Protein AF-H0GQP6-F1 (afdb_monomer)

Radius of gyration: 24.44 Å; Cα contacts (8 Å, |Δi|>4): 85; chains: 1; bounding box: 49×86×44 Å

Solvent-accessible surface area (backbone atoms only — not comparable to full-atom values): 9363 Å² total; per-residue (Å²): 140,81,86,85,89,84,91,88,88,83,76,84,79,81,71,60,91,71,52,61,64,55,60,53,61,78,75,50,54,73,67,52,56,50,51,53,50,54,50,52,52,53,53,50,53,51,51,51,50,65,62,46,56,73,69,57,53,50,72,71,56,50,46,50,52,31,48,47,52,48,67,58,85,64,84,70,63,68,47,27,37,51,48,23,52,57,47,14,54,51,34,32,76,68,60,62,36,96,48,71,63,79,40,90,41,20,68,52,35,48,53,49,46,43,68,76,56,49,52,77,74,75,46,94,71,82,73,71,80,84,75,72,54,75,80,49,50,60,43,47,54,49,27,38,53,63,68,69,50,77,78,80,132

InterPro domains:
  IPR001142 Yeast memb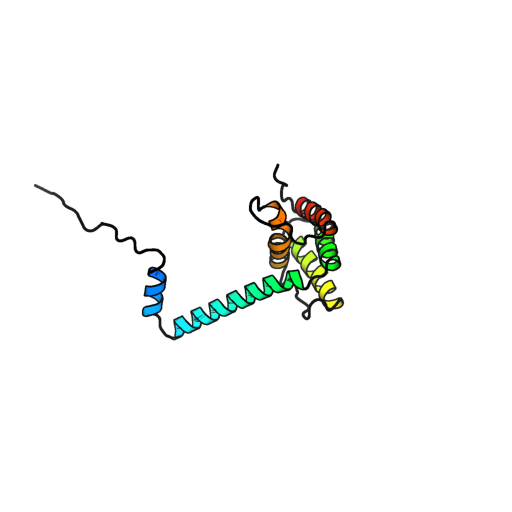rane protein DUP/COS [PF00674] (39-125)

pLDDT: mean 73.28, std 19.45, range [33.22, 94.88]

Structure (mmCIF, N/CA/C/O backbone):
data_AF-H0GQP6-F1
#
_entry.id   AF-H0GQP6-F1
#
loop_
_atom_site.group_PDB
_atom_site.id
_atom_site.type_symbol
_atom_site.label_atom_id
_atom_site.label_alt_id
_atom_site.label_comp_id
_atom_site.label_asym_id
_atom_site.label_entity_id
_atom_site.label_seq_id
_atom_site.pdbx_PDB_ins_code
_atom_site.Cartn_x
_atom_site.Cartn_y
_atom_site.Cartn_z
_atom_site.occupancy
_atom_site.B_iso_or_equiv
_atom_site.auth_seq_id
_atom_site.auth_comp_id
_atom_site.auth_asym_id
_atom_site.auth_atom_id
_atom_site.pdbx_PDB_model_num
ATOM 1 N N . MET A 1 1 ? 28.595 69.495 -4.699 1.00 33.22 1 MET A N 1
ATOM 2 C CA . MET A 1 1 ? 28.153 69.871 -6.053 1.00 33.22 1 MET A CA 1
ATOM 3 C C . MET A 1 1 ? 28.457 68.686 -6.947 1.00 33.22 1 MET A C 1
ATOM 5 O O . MET A 1 1 ? 29.620 68.330 -7.019 1.00 33.22 1 MET A O 1
ATOM 9 N N . GLU A 1 2 ? 27.546 67.954 -7.563 1.00 35.19 2 GLU A N 1
ATOM 10 C CA . GLU A 1 2 ? 26.084 67.824 -7.562 1.00 35.19 2 GLU A CA 1
ATOM 11 C C . GLU A 1 2 ? 25.842 66.489 -8.307 1.00 35.19 2 GLU A C 1
ATOM 13 O O . GLU A 1 2 ? 26.560 66.181 -9.256 1.00 35.19 2 GLU A O 1
ATOM 18 N N . LEU A 1 3 ? 24.894 65.680 -7.838 1.00 39.78 3 LEU A N 1
ATOM 19 C CA . LEU A 1 3 ? 24.232 64.601 -8.598 1.00 39.78 3 LEU A CA 1
ATOM 20 C C . LEU A 1 3 ? 23.060 65.256 -9.376 1.00 39.78 3 LEU A C 1
ATOM 22 O O . LEU A 1 3 ? 22.613 66.300 -8.889 1.00 39.78 3 LEU A O 1
ATOM 26 N N . PRO A 1 4 ? 22.516 64.713 -10.503 1.00 48.31 4 PRO A N 1
ATOM 27 C CA . PRO A 1 4 ? 21.737 63.460 -10.434 1.00 48.31 4 PRO A CA 1
ATOM 28 C C . PRO A 1 4 ? 21.578 62.579 -11.711 1.00 48.31 4 PRO A C 1
ATOM 30 O O . PRO A 1 4 ? 21.866 62.976 -12.834 1.00 48.31 4 PRO A O 1
ATOM 33 N N . GLU A 1 5 ? 21.122 61.345 -11.445 1.00 40.50 5 GLU A N 1
ATOM 34 C CA . GLU A 1 5 ? 20.050 60.538 -12.084 1.00 40.50 5 GLU A CA 1
ATOM 35 C C . GLU A 1 5 ? 19.789 60.549 -13.608 1.00 40.50 5 GLU A C 1
ATOM 37 O O . GLU A 1 5 ? 19.411 61.563 -14.185 1.00 40.50 5 GLU A O 1
ATOM 42 N N . ASN A 1 6 ? 19.791 59.358 -14.233 1.00 37.88 6 ASN A N 1
ATOM 43 C CA . ASN A 1 6 ? 18.587 58.545 -14.548 1.00 37.88 6 ASN A CA 1
ATOM 44 C C . ASN A 1 6 ? 18.966 57.407 -15.528 1.00 37.88 6 ASN A C 1
ATOM 46 O O . ASN A 1 6 ? 19.660 57.643 -16.509 1.00 37.88 6 ASN A O 1
ATOM 50 N N . GLN A 1 7 ? 18.767 56.123 -15.201 1.00 40.09 7 GLN A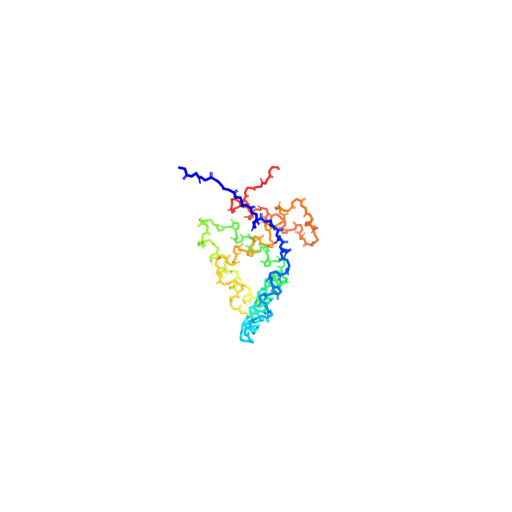 N 1
ATOM 51 C CA . GLN A 1 7 ? 17.491 55.386 -15.133 1.00 40.09 7 GLN A CA 1
ATOM 52 C C . GLN A 1 7 ? 17.004 55.018 -16.543 1.00 40.09 7 GLN A C 1
ATOM 54 O O . GLN A 1 7 ? 16.606 55.891 -17.299 1.00 40.09 7 GLN A O 1
ATOM 59 N N . ASP A 1 8 ? 17.160 53.730 -16.892 1.00 39.59 8 ASP A N 1
ATOM 60 C CA . ASP A 1 8 ? 16.227 52.905 -17.687 1.00 39.59 8 ASP A CA 1
ATOM 61 C C . ASP A 1 8 ? 16.948 51.748 -18.395 1.00 39.59 8 ASP A C 1
ATOM 63 O O . ASP A 1 8 ? 17.267 51.799 -19.579 1.00 39.59 8 ASP A O 1
ATOM 67 N N . PHE A 1 9 ? 17.164 50.644 -17.675 1.00 34.28 9 PHE A N 1
ATOM 68 C CA . PHE A 1 9 ? 17.191 49.325 -18.323 1.00 34.28 9 PHE A CA 1
ATOM 69 C C . PHE A 1 9 ? 16.667 48.224 -17.392 1.00 34.28 9 PHE A C 1
ATOM 71 O O . PHE A 1 9 ? 17.220 47.137 -17.283 1.00 34.28 9 PHE A O 1
ATOM 78 N N . PHE A 1 10 ? 15.569 48.518 -16.695 1.00 37.16 10 PHE A N 1
ATOM 79 C CA . PHE A 1 10 ? 14.736 47.502 -16.056 1.00 37.16 10 PHE A CA 1
ATOM 80 C C . PHE A 1 10 ? 13.300 47.654 -16.554 1.00 37.16 10 PHE A C 1
ATOM 82 O O . PHE A 1 10 ? 12.395 48.028 -15.819 1.00 37.16 10 PHE A O 1
ATOM 89 N N . LEU A 1 11 ? 13.087 47.330 -17.829 1.00 34.38 11 LEU A N 1
ATOM 90 C CA . LEU A 1 11 ? 11.764 46.993 -18.343 1.00 34.38 11 LEU A CA 1
ATOM 91 C C . LEU A 1 11 ? 11.799 45.574 -18.908 1.00 34.38 11 LEU A C 1
ATOM 93 O O . LEU A 1 11 ? 12.155 45.325 -20.053 1.00 34.38 11 LEU A O 1
ATOM 97 N N . SER A 1 12 ? 11.438 44.643 -18.024 1.00 46.66 12 SER A N 1
ATOM 98 C CA . SER A 1 12 ? 10.459 43.587 -18.279 1.00 46.66 12 SER A CA 1
ATOM 99 C C . SER A 1 12 ? 10.381 43.080 -19.724 1.00 46.66 12 SER A C 1
ATOM 101 O O . SER A 1 12 ? 9.493 43.469 -20.479 1.00 46.66 12 SER A O 1
ATOM 103 N N . THR A 1 13 ? 11.175 42.064 -20.044 1.00 39.03 13 THR A N 1
ATOM 104 C CA . THR A 1 13 ? 10.685 40.984 -20.905 1.00 39.03 13 THR A CA 1
ATOM 105 C C . THR A 1 13 ? 10.526 39.744 -20.041 1.00 39.03 13 THR A C 1
ATOM 107 O O . THR A 1 13 ? 11.445 38.963 -19.821 1.00 39.03 13 THR A O 1
ATOM 110 N N . ARG A 1 14 ? 9.319 39.601 -19.479 1.00 43.03 14 ARG A N 1
ATOM 111 C CA . ARG A 1 14 ? 8.828 38.313 -18.994 1.00 43.03 14 ARG A CA 1
ATOM 112 C C . ARG A 1 14 ? 8.820 37.372 -20.193 1.00 43.03 14 ARG A C 1
ATOM 114 O O . ARG A 1 14 ? 7.909 37.437 -21.014 1.00 43.03 14 ARG A O 1
ATOM 121 N N . LEU A 1 15 ? 9.851 36.543 -20.308 1.00 44.81 15 LEU A N 1
ATOM 122 C CA . LEU A 1 15 ? 9.774 35.351 -21.137 1.00 44.81 15 LEU A CA 1
ATOM 123 C C . LEU A 1 15 ? 8.638 34.477 -20.578 1.00 44.81 15 LEU A C 1
ATOM 125 O O . LEU A 1 15 ? 8.537 34.335 -19.354 1.00 44.81 15 LEU A O 1
ATOM 129 N N . PRO A 1 16 ? 7.743 33.952 -21.431 1.00 42.25 16 PRO A N 1
ATOM 130 C CA . PRO A 1 16 ? 6.719 33.022 -20.986 1.00 42.25 16 PRO A CA 1
ATOM 131 C C . PRO A 1 16 ? 7.389 31.792 -20.353 1.00 42.25 16 PRO A C 1
ATOM 133 O O . PRO A 1 16 ? 8.468 31.390 -20.798 1.00 42.25 16 PRO A O 1
ATOM 136 N N . PRO A 1 17 ? 6.771 31.179 -19.327 1.00 49.12 17 PRO A N 1
ATOM 137 C CA . PRO A 1 17 ? 7.345 30.039 -18.611 1.00 49.12 17 PRO A CA 1
ATOM 138 C C . PRO A 1 17 ? 7.524 28.771 -19.472 1.00 49.12 17 PRO A C 1
ATOM 140 O O . PRO A 1 17 ? 7.976 27.766 -18.945 1.00 49.12 17 PRO A O 1
ATOM 143 N N . ASP A 1 18 ? 7.198 28.800 -20.772 1.00 55.50 18 ASP A N 1
ATOM 144 C CA . ASP A 1 18 ? 7.416 27.688 -21.709 1.00 55.50 18 ASP A CA 1
ATOM 145 C C . ASP A 1 18 ? 8.737 27.779 -22.503 1.00 55.50 18 ASP A C 1
ATOM 147 O O . ASP A 1 18 ? 9.205 26.773 -23.034 1.00 55.50 18 ASP A O 1
ATOM 151 N N . MET A 1 19 ? 9.369 28.958 -22.574 1.00 44.78 19 MET A N 1
ATOM 152 C CA . MET A 1 19 ? 10.559 29.161 -23.408 1.00 44.78 19 MET A CA 1
ATOM 153 C C . MET A 1 19 ? 11.863 28.932 -22.646 1.00 44.78 19 MET A C 1
ATOM 155 O O . MET A 1 19 ? 12.868 28.586 -23.265 1.00 44.78 19 MET A O 1
ATOM 159 N N . SER A 1 20 ? 11.876 29.081 -21.318 1.00 52.16 20 SER A N 1
ATOM 160 C CA . SER A 1 20 ? 13.077 28.815 -20.513 1.00 52.16 20 SER A CA 1
ATOM 161 C C . SER A 1 20 ? 13.520 27.357 -20.610 1.00 52.16 20 SER A C 1
ATOM 163 O O . SER A 1 20 ? 14.713 27.094 -20.744 1.00 52.16 20 SER A O 1
ATOM 165 N N . ASP A 1 21 ? 12.570 26.423 -20.641 1.00 52.31 21 ASP A N 1
ATOM 166 C CA . ASP A 1 21 ? 12.852 24.990 -20.766 1.00 52.31 21 ASP A CA 1
ATOM 167 C C . ASP A 1 21 ? 13.386 24.651 -22.167 1.00 52.31 21 ASP A C 1
ATOM 169 O O . ASP A 1 21 ? 14.305 23.844 -22.319 1.00 52.31 21 ASP A O 1
ATOM 173 N N . PHE A 1 22 ? 12.894 25.351 -23.195 1.00 51.50 22 PHE A N 1
ATOM 174 C CA . PHE A 1 22 ? 13.337 25.184 -24.580 1.00 51.50 22 PHE A CA 1
ATOM 175 C C . PHE A 1 22 ? 14.778 25.683 -24.807 1.00 51.50 22 PHE A C 1
ATOM 177 O O . PHE A 1 22 ? 15.558 25.041 -25.516 1.00 51.50 22 PHE A O 1
ATOM 184 N N . PHE A 1 23 ? 15.170 26.797 -24.175 1.00 49.19 23 PHE A N 1
ATOM 185 C CA . PHE A 1 23 ? 16.531 27.346 -24.281 1.00 49.19 23 PHE A CA 1
ATOM 186 C C . PHE A 1 23 ? 17.581 26.555 -23.490 1.00 49.19 23 PHE A C 1
ATOM 188 O O . PHE A 1 23 ? 18.746 26.520 -23.898 1.00 49.19 23 PHE A O 1
ATOM 195 N N . ILE A 1 24 ? 17.184 25.885 -22.403 1.00 54.28 24 ILE A N 1
ATOM 196 C CA . ILE A 1 24 ? 18.061 24.969 -21.664 1.00 54.28 24 ILE A CA 1
ATOM 197 C C . ILE A 1 24 ? 18.414 23.772 -22.566 1.00 54.28 24 ILE A C 1
ATOM 199 O O . ILE A 1 24 ? 19.591 23.476 -22.766 1.00 54.28 24 ILE A O 1
ATOM 203 N N . CYS A 1 25 ? 17.437 23.145 -23.227 1.00 53.97 25 CYS A N 1
ATOM 204 C CA . CYS A 1 25 ? 17.678 21.970 -24.074 1.00 53.97 25 CYS A CA 1
ATOM 205 C C . CYS A 1 25 ? 18.557 22.229 -25.314 1.00 53.97 25 CYS A C 1
ATOM 207 O O . CYS A 1 25 ? 19.282 21.328 -25.731 1.00 53.97 25 CYS A O 1
ATOM 209 N N . ALA A 1 26 ? 18.541 23.437 -25.887 1.00 57.16 26 ALA A N 1
ATOM 210 C CA . ALA A 1 26 ? 19.294 23.757 -27.107 1.00 57.16 26 ALA A CA 1
ATOM 211 C C . ALA A 1 26 ? 20.826 23.841 -26.916 1.00 57.16 26 ALA A C 1
ATOM 213 O O . ALA A 1 26 ? 21.560 23.796 -27.901 1.00 57.16 26 ALA A O 1
ATOM 214 N N . ASN A 1 27 ? 21.312 23.940 -25.671 1.00 58.84 27 ASN A N 1
ATOM 215 C CA . ASN A 1 27 ? 22.743 24.055 -25.339 1.00 58.84 27 ASN A CA 1
ATOM 216 C C . ASN A 1 27 ? 23.256 22.929 -24.422 1.00 58.84 27 ASN A C 1
ATOM 218 O O . ASN A 1 27 ? 24.391 22.975 -23.944 1.00 58.84 27 ASN A O 1
ATOM 222 N N . LEU A 1 28 ? 22.425 21.922 -24.148 1.00 62.91 28 LEU A N 1
ATOM 223 C CA . LEU A 1 28 ? 22.775 20.812 -23.270 1.00 62.91 28 LEU A CA 1
ATOM 224 C C . LEU A 1 28 ? 23.588 19.751 -24.021 1.00 62.91 28 LEU A C 1
ATOM 226 O O . LEU A 1 28 ? 23.255 19.359 -25.137 1.00 62.91 28 LEU A O 1
ATOM 230 N N . SER A 1 29 ? 24.656 19.259 -23.386 1.00 79.94 29 SER A N 1
ATOM 231 C CA . SER A 1 29 ? 25.451 18.144 -23.915 1.00 79.94 29 SER A CA 1
ATOM 232 C C . SER A 1 29 ? 24.549 16.940 -24.235 1.00 79.94 29 SER A C 1
ATOM 234 O O . SER A 1 29 ? 23.598 16.690 -23.486 1.00 79.94 29 SER A O 1
ATOM 236 N N . PRO A 1 30 ? 24.853 16.132 -25.270 1.00 79.44 30 PRO A N 1
ATOM 237 C CA . PRO A 1 30 ? 24.142 14.880 -25.538 1.00 79.44 30 PRO A CA 1
ATOM 238 C C . PRO A 1 30 ? 23.996 13.981 -24.299 1.00 79.44 30 PRO A C 1
ATOM 240 O O . PRO A 1 30 ? 22.976 13.319 -24.134 1.00 79.44 30 PRO A O 1
ATOM 243 N N . ALA A 1 31 ? 24.972 14.012 -23.383 1.00 78.06 31 ALA A N 1
ATOM 244 C CA . ALA A 1 31 ? 24.903 13.295 -22.110 1.00 78.06 31 ALA A CA 1
ATOM 245 C C . ALA A 1 31 ? 23.761 13.788 -21.200 1.00 78.06 31 ALA A C 1
ATOM 247 O O . ALA A 1 31 ? 23.104 12.980 -20.547 1.00 78.06 31 ALA A O 1
ATOM 248 N N . CYS A 1 32 ? 23.487 15.094 -21.188 1.00 80.94 32 CYS A N 1
ATOM 249 C CA . CYS A 1 32 ? 22.387 15.669 -20.421 1.00 80.94 32 CYS A CA 1
ATOM 250 C C . CYS A 1 32 ? 21.031 15.272 -21.020 1.00 80.94 32 CYS A C 1
ATOM 252 O O . CYS A 1 32 ? 20.123 14.902 -20.283 1.00 80.94 32 CYS A O 1
ATOM 254 N N . LEU A 1 33 ? 20.890 15.271 -22.351 1.00 80.50 33 LEU A N 1
ATOM 255 C CA . LEU A 1 33 ? 19.653 14.820 -23.007 1.00 80.50 33 LEU A CA 1
ATOM 256 C C . LEU A 1 33 ? 19.349 13.347 -22.695 1.00 80.50 33 LEU A C 1
ATOM 258 O O . LEU A 1 33 ? 18.208 13.005 -22.387 1.00 80.50 33 LEU A O 1
ATOM 262 N N . VAL A 1 34 ? 20.376 12.489 -22.691 1.00 85.50 34 VAL A N 1
ATOM 263 C CA . VAL A 1 34 ? 20.242 11.087 -22.267 1.00 85.50 34 VAL A CA 1
ATOM 264 C C . VAL A 1 34 ? 19.832 10.993 -20.797 1.00 85.50 34 VAL A C 1
ATOM 266 O O . VAL A 1 34 ? 18.935 10.216 -20.477 1.00 85.50 34 VAL A O 1
ATOM 269 N N . SER A 1 35 ? 20.420 11.793 -19.898 1.00 87.31 35 SER A N 1
ATOM 270 C CA . SER A 1 35 ? 20.017 11.768 -18.486 1.00 87.31 35 SER A CA 1
ATOM 271 C C . SER A 1 35 ? 18.568 12.210 -18.282 1.00 87.31 35 SER A C 1
ATOM 273 O O . SER A 1 35 ? 17.851 11.563 -17.525 1.00 87.31 35 SER A O 1
ATOM 275 N N . TYR A 1 36 ? 18.101 13.245 -18.991 1.00 86.12 36 TYR A N 1
ATOM 276 C CA . TYR A 1 36 ? 16.693 13.660 -18.933 1.00 86.12 36 TYR A CA 1
ATOM 277 C C . TYR A 1 36 ? 15.755 12.561 -19.432 1.00 86.12 36 TYR A C 1
ATOM 279 O O . TYR A 1 36 ? 14.736 12.293 -18.801 1.00 86.12 36 TYR A O 1
ATOM 287 N N . TRP A 1 37 ? 16.115 11.885 -20.522 1.00 87.81 37 TRP A N 1
ATOM 288 C CA . TRP A 1 37 ? 15.316 10.793 -21.071 1.00 87.81 37 TRP A CA 1
ATOM 289 C C . TRP A 1 37 ? 15.228 9.589 -20.121 1.00 87.81 37 TRP A C 1
ATOM 291 O O . TRP A 1 37 ? 14.149 9.036 -19.924 1.00 87.81 37 TRP A O 1
ATOM 301 N N . LEU A 1 38 ? 16.338 9.215 -19.473 1.00 88.62 38 LEU A N 1
ATOM 302 C CA . LEU A 1 38 ? 16.347 8.147 -18.467 1.00 88.62 38 LEU A CA 1
ATOM 303 C C . LEU A 1 38 ? 15.492 8.499 -17.245 1.00 88.62 38 LEU A C 1
ATOM 305 O O . LEU A 1 38 ? 14.774 7.643 -16.731 1.00 88.62 38 LEU A O 1
ATOM 309 N N . ILE A 1 39 ? 15.548 9.756 -16.802 1.00 90.25 39 ILE A N 1
ATOM 310 C CA . ILE A 1 39 ? 14.724 10.258 -15.701 1.00 90.25 39 ILE A CA 1
ATOM 311 C C . ILE A 1 39 ? 13.232 10.217 -16.079 1.00 90.25 39 ILE A C 1
ATOM 313 O O . ILE A 1 39 ? 12.427 9.732 -15.287 1.00 90.25 39 ILE A O 1
ATOM 317 N N . ASP A 1 40 ? 12.857 10.654 -17.286 1.00 85.31 40 ASP A N 1
ATOM 318 C CA . ASP A 1 40 ? 11.465 10.600 -17.768 1.00 85.31 40 ASP A CA 1
ATOM 319 C C . ASP A 1 40 ? 10.938 9.159 -17.830 1.00 85.31 40 ASP A C 1
ATOM 321 O O . ASP A 1 40 ? 9.850 8.872 -17.329 1.00 85.31 40 ASP A O 1
ATOM 325 N N . ILE A 1 41 ? 11.730 8.224 -18.367 1.00 89.19 41 ILE A N 1
ATOM 326 C CA . ILE A 1 41 ? 11.370 6.798 -18.381 1.00 89.19 41 ILE A CA 1
ATOM 327 C C . ILE A 1 41 ? 11.170 6.270 -16.968 1.00 89.19 41 ILE A C 1
ATOM 329 O O . ILE A 1 41 ? 10.185 5.579 -16.713 1.00 89.19 41 ILE A O 1
ATOM 333 N N . PHE A 1 42 ? 12.077 6.598 -16.048 1.00 87.62 42 PHE A N 1
ATOM 334 C CA . PHE A 1 42 ? 11.961 6.167 -14.662 1.00 87.62 42 PHE A CA 1
ATOM 335 C C . PHE A 1 42 ? 10.661 6.678 -14.030 1.00 87.62 42 PHE A C 1
ATOM 337 O O . PHE A 1 42 ? 9.923 5.895 -13.432 1.00 87.62 42 PHE A O 1
ATOM 344 N N . PHE A 1 43 ? 10.320 7.955 -14.226 1.00 83.00 43 PHE A N 1
ATOM 345 C CA . PHE A 1 43 ? 9.061 8.509 -13.728 1.00 83.00 43 PHE A CA 1
ATOM 346 C C . PHE A 1 43 ? 7.830 7.838 -14.347 1.00 83.00 43 PHE A C 1
ATOM 348 O O . PHE A 1 43 ? 6.892 7.527 -13.612 1.00 83.00 43 PHE A O 1
ATOM 355 N N . ARG A 1 44 ? 7.839 7.537 -15.654 1.00 81.25 44 ARG A N 1
ATOM 356 C CA . ARG A 1 44 ? 6.753 6.780 -16.306 1.00 81.25 44 ARG A CA 1
ATOM 357 C C . ARG A 1 44 ? 6.602 5.377 -15.730 1.00 81.25 44 ARG A C 1
ATOM 359 O O . ARG A 1 44 ? 5.487 4.964 -15.440 1.00 81.25 44 ARG A O 1
ATOM 366 N N . MET A 1 45 ? 7.709 4.669 -15.504 1.00 83.12 45 MET A N 1
ATOM 367 C CA . MET A 1 45 ? 7.681 3.335 -14.895 1.00 83.12 45 MET A CA 1
ATOM 368 C C . MET A 1 45 ? 7.101 3.364 -13.478 1.00 83.12 45 MET A C 1
ATOM 370 O O . MET A 1 45 ? 6.328 2.478 -13.115 1.00 83.12 45 MET A O 1
ATOM 374 N N . ILE A 1 46 ? 7.451 4.379 -12.682 1.00 81.50 46 ILE A N 1
ATOM 375 C CA . ILE A 1 46 ? 6.879 4.573 -11.347 1.00 81.50 46 ILE A CA 1
ATOM 376 C C . ILE A 1 46 ? 5.375 4.847 -11.440 1.00 81.50 46 ILE A C 1
ATOM 378 O O . ILE A 1 46 ? 4.614 4.220 -10.708 1.00 81.50 46 ILE A O 1
ATOM 382 N N . ASP A 1 47 ? 4.927 5.728 -12.336 1.00 76.12 47 ASP A N 1
ATOM 383 C CA . ASP A 1 47 ? 3.498 6.023 -12.499 1.00 76.12 47 ASP A CA 1
ATOM 384 C C . ASP A 1 47 ? 2.702 4.791 -12.960 1.00 76.12 47 ASP A C 1
ATOM 386 O O . ASP A 1 47 ? 1.687 4.432 -12.359 1.00 76.12 47 ASP A O 1
ATOM 390 N N . ASP A 1 48 ? 3.210 4.059 -13.952 1.00 76.81 48 ASP A N 1
ATOM 391 C CA . ASP A 1 48 ? 2.618 2.803 -14.417 1.00 76.81 48 ASP A CA 1
ATOM 392 C C . ASP A 1 48 ? 2.502 1.786 -13.277 1.00 76.81 48 ASP A C 1
ATOM 394 O O . ASP A 1 48 ? 1.444 1.184 -13.070 1.00 76.81 48 ASP A O 1
ATOM 398 N N . PHE A 1 49 ? 3.560 1.627 -12.480 1.00 78.81 49 PHE A N 1
ATOM 399 C CA . PHE A 1 49 ? 3.557 0.742 -11.321 1.00 78.81 49 PHE A CA 1
ATOM 400 C C . PHE A 1 49 ? 2.485 1.143 -10.299 1.00 78.81 49 PHE A C 1
ATOM 402 O O . PHE A 1 49 ? 1.701 0.303 -9.845 1.00 78.81 49 PHE A O 1
ATOM 409 N N . GLN A 1 50 ? 2.394 2.437 -9.983 1.00 80.12 50 GLN A N 1
ATOM 410 C CA . GLN A 1 50 ? 1.383 2.993 -9.081 1.00 80.12 50 GLN A CA 1
ATOM 411 C C . GLN A 1 50 ? -0.042 2.756 -9.605 1.00 80.12 50 GLN A C 1
ATOM 413 O O . GLN A 1 50 ? -0.933 2.455 -8.813 1.00 80.12 50 GLN A O 1
ATOM 418 N N . ASN A 1 51 ? -0.247 2.798 -10.923 1.00 78.38 51 ASN A N 1
ATOM 419 C CA . ASN A 1 51 ? -1.537 2.567 -11.579 1.00 78.38 51 ASN A CA 1
ATOM 420 C C . ASN A 1 51 ? -1.921 1.078 -11.708 1.00 78.38 51 ASN A C 1
ATOM 422 O O . ASN A 1 51 ? -3.112 0.748 -11.785 1.00 78.38 51 ASN A O 1
ATOM 426 N N . ILE A 1 52 ? -0.946 0.163 -11.742 1.00 84.50 52 ILE A N 1
ATOM 427 C CA . ILE A 1 52 ? -1.172 -1.291 -11.843 1.00 84.50 52 ILE A CA 1
ATOM 428 C C . ILE A 1 52 ? -1.597 -1.887 -10.495 1.00 84.50 52 ILE A C 1
ATOM 430 O O . ILE A 1 52 ? -2.533 -2.689 -10.447 1.00 84.50 52 ILE A O 1
ATOM 434 N N . ARG A 1 53 ? -0.952 -1.480 -9.396 1.00 85.00 53 ARG A N 1
ATOM 435 C CA . ARG A 1 53 ? -1.205 -2.000 -8.038 1.00 85.00 53 ARG A CA 1
ATOM 436 C C . ARG A 1 53 ? -2.677 -1.986 -7.592 1.00 85.00 53 ARG A C 1
ATOM 438 O O . ARG A 1 53 ? -3.179 -3.024 -7.165 1.00 85.00 53 ARG A O 1
ATOM 445 N N . PRO A 1 54 ? -3.435 -0.882 -7.712 1.00 83.38 54 PRO A N 1
ATOM 446 C CA . PRO A 1 54 ? -4.835 -0.877 -7.290 1.00 83.38 54 PRO A CA 1
ATOM 447 C C . PRO A 1 54 ? -5.740 -1.724 -8.195 1.00 83.38 54 PRO A C 1
ATOM 449 O O . PRO A 1 54 ? -6.822 -2.131 -7.761 1.00 83.38 54 PRO A O 1
ATOM 452 N N . LYS A 1 55 ? -5.326 -1.998 -9.441 1.00 84.56 55 LYS A N 1
ATOM 453 C CA . LYS A 1 55 ? -6.066 -2.846 -10.390 1.00 84.56 55 LYS A CA 1
ATOM 454 C C . LYS A 1 55 ? -5.817 -4.336 -10.158 1.00 84.56 55 LYS A C 1
ATOM 456 O O . LYS A 1 55 ? -6.698 -5.133 -10.462 1.00 84.56 55 LYS A O 1
ATOM 461 N N . SER A 1 56 ? -4.650 -4.714 -9.633 1.00 84.81 56 SER A N 1
ATOM 462 C CA . SER A 1 56 ? -4.329 -6.117 -9.346 1.00 84.81 56 SER A CA 1
ATOM 463 C C . SER A 1 56 ? -5.025 -6.639 -8.086 1.00 84.81 56 SER A C 1
ATOM 465 O O . SER A 1 56 ? -5.381 -7.815 -8.037 1.00 84.81 56 SER A O 1
ATOM 467 N N . MET A 1 57 ? -5.279 -5.781 -7.091 1.00 87.12 57 MET A N 1
ATOM 468 C CA . MET A 1 57 ? -5.999 -6.175 -5.876 1.00 87.12 57 MET A CA 1
ATOM 469 C C . MET A 1 57 ? -7.488 -6.432 -6.145 1.00 87.12 57 MET A C 1
ATOM 471 O O . MET A 1 57 ? -8.221 -5.543 -6.597 1.00 87.12 57 MET A O 1
ATOM 475 N N . LYS A 1 58 ? -7.959 -7.630 -5.780 1.00 89.56 58 LYS A N 1
ATOM 476 C CA . LYS A 1 58 ? -9.389 -7.968 -5.778 1.00 89.56 58 LYS A CA 1
ATOM 477 C C . LYS A 1 58 ? -10.120 -7.228 -4.656 1.00 89.56 58 LYS A C 1
ATOM 479 O O . LYS A 1 58 ? -9.500 -6.713 -3.727 1.00 89.56 58 LYS A O 1
ATOM 484 N N . VAL A 1 59 ? -11.451 -7.188 -4.734 1.00 87.75 59 VAL A N 1
ATOM 485 C CA . VAL A 1 59 ? -12.305 -6.535 -3.725 1.00 87.75 59 VAL A CA 1
ATOM 486 C C . VAL A 1 59 ? -12.027 -7.087 -2.322 1.00 87.75 59 VAL A C 1
ATOM 488 O O . VAL A 1 59 ? -11.747 -6.296 -1.427 1.00 87.75 59 VAL A O 1
ATOM 491 N N . ASP A 1 60 ? -11.974 -8.410 -2.158 1.00 90.19 60 ASP A N 1
ATOM 492 C CA . ASP A 1 60 ? -11.695 -9.055 -0.865 1.00 90.19 60 ASP A CA 1
ATOM 493 C C . ASP A 1 60 ? -10.320 -8.669 -0.298 1.00 90.19 60 ASP A C 1
ATOM 495 O O . ASP A 1 60 ? -10.156 -8.467 0.904 1.00 90.19 60 ASP A O 1
ATOM 499 N N . ASP A 1 61 ? -9.313 -8.520 -1.164 1.00 91.50 61 ASP A N 1
ATOM 500 C CA . ASP A 1 61 ? -7.967 -8.120 -0.744 1.00 91.50 61 ASP A CA 1
ATOM 501 C C . ASP A 1 61 ? -7.929 -6.658 -0.288 1.00 91.50 61 ASP A C 1
ATOM 503 O O . ASP A 1 61 ? -7.230 -6.333 0.675 1.00 91.50 61 ASP A O 1
ATOM 507 N N . LYS A 1 62 ? -8.707 -5.792 -0.953 1.00 91.56 62 LYS A N 1
ATOM 508 C CA . LYS A 1 62 ? -8.903 -4.391 -0.556 1.00 91.56 62 LYS A CA 1
ATOM 509 C C . LYS A 1 62 ? -9.659 -4.295 0.766 1.00 91.56 62 LYS A C 1
ATOM 511 O O . LYS A 1 62 ? -9.263 -3.510 1.619 1.00 91.56 62 LYS A O 1
ATOM 516 N N . MET A 1 63 ? -10.696 -5.109 0.965 1.00 91.25 63 MET A N 1
ATOM 517 C CA . MET A 1 63 ? -11.432 -5.173 2.233 1.00 91.25 63 MET A CA 1
ATOM 518 C C . MET A 1 63 ? -10.527 -5.580 3.378 1.00 91.25 63 MET A C 1
ATOM 520 O O . MET A 1 63 ? -10.499 -4.909 4.403 1.00 91.25 63 MET A O 1
ATOM 524 N N . GLN A 1 64 ? -9.752 -6.648 3.191 1.00 93.25 64 GLN A N 1
ATOM 525 C CA . GLN A 1 64 ? -8.862 -7.115 4.238 1.00 93.25 64 GLN A CA 1
ATOM 526 C C . GLN A 1 64 ? -7.778 -6.074 4.544 1.00 93.25 64 GLN A C 1
ATOM 528 O O . GLN A 1 64 ? -7.490 -5.834 5.708 1.00 93.25 64 GLN A O 1
ATOM 533 N N . TYR A 1 65 ? -7.234 -5.397 3.528 1.00 94.06 65 TYR A N 1
ATOM 534 C CA . TYR A 1 65 ? -6.288 -4.292 3.721 1.00 94.06 65 TYR A CA 1
ATOM 535 C C . TYR A 1 65 ? -6.886 -3.156 4.565 1.00 94.06 65 TYR A C 1
ATOM 537 O O . TYR A 1 65 ? -6.274 -2.716 5.535 1.00 94.06 65 TYR A O 1
ATOM 545 N N . LEU A 1 66 ? -8.108 -2.721 4.248 1.00 91.88 66 LEU A N 1
ATOM 546 C CA . LEU A 1 66 ? -8.807 -1.692 5.023 1.00 91.88 66 LEU A CA 1
ATOM 547 C C . LEU A 1 66 ? -9.143 -2.167 6.442 1.00 91.88 66 LEU A C 1
ATOM 549 O O . LEU A 1 66 ? -8.999 -1.406 7.393 1.00 91.88 66 LEU A O 1
ATOM 553 N N . SER A 1 67 ? -9.536 -3.432 6.606 1.00 92.00 67 SER A N 1
ATOM 554 C CA . SER A 1 67 ? -9.760 -4.026 7.924 1.00 92.00 67 SER A CA 1
ATOM 555 C C . SER A 1 67 ? -8.485 -4.043 8.765 1.00 92.00 67 SER A C 1
ATOM 557 O O . SER A 1 67 ? -8.555 -3.787 9.964 1.00 92.00 67 SER A O 1
ATOM 559 N N . ASP A 1 68 ? -7.332 -4.326 8.159 1.00 92.69 68 ASP A N 1
ATOM 560 C CA . ASP A 1 68 ? -6.043 -4.304 8.849 1.00 92.69 68 ASP A CA 1
ATOM 561 C C . ASP A 1 68 ? -5.714 -2.873 9.324 1.00 92.69 68 ASP A C 1
ATOM 563 O O . ASP A 1 68 ? -5.259 -2.698 10.452 1.00 92.69 68 ASP A O 1
ATOM 567 N N . ILE A 1 69 ? -6.035 -1.841 8.526 1.00 90.94 69 ILE A N 1
ATOM 568 C CA . ILE A 1 69 ? -5.892 -0.424 8.918 1.00 90.94 69 ILE A CA 1
ATOM 569 C C . ILE A 1 69 ? -6.777 -0.066 10.118 1.00 90.94 69 ILE A C 1
ATOM 571 O O . ILE A 1 69 ? -6.309 0.626 11.025 1.00 90.94 69 ILE A O 1
ATOM 575 N N . ILE A 1 70 ? -8.035 -0.514 10.120 1.00 89.12 70 ILE A N 1
ATOM 576 C CA . ILE A 1 70 ? -9.007 -0.234 11.191 1.00 89.12 7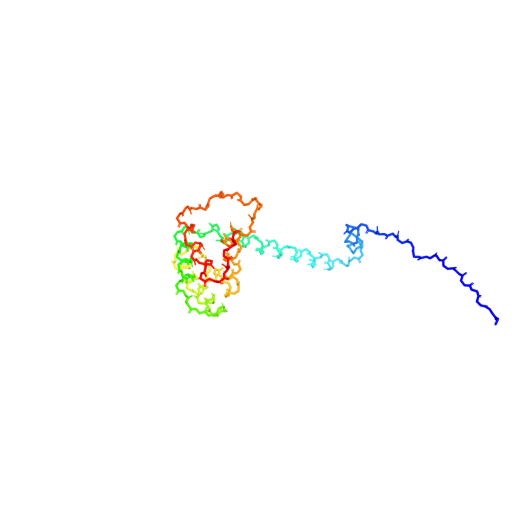0 ILE A CA 1
ATOM 577 C C . ILE A 1 70 ? -8.572 -0.885 12.509 1.00 89.12 70 ILE A C 1
ATOM 579 O O . ILE A 1 70 ? -8.685 -0.277 13.572 1.00 89.12 70 ILE A O 1
ATOM 583 N N . ASN A 1 71 ? -8.079 -2.123 12.438 1.00 88.12 71 ASN A N 1
ATOM 584 C CA . ASN A 1 71 ? -7.759 -2.927 13.615 1.00 88.12 71 ASN A CA 1
ATOM 585 C C . ASN A 1 71 ? -6.404 -2.581 14.247 1.00 88.12 71 ASN A C 1
ATOM 587 O O . ASN A 1 71 ? -6.208 -2.835 15.435 1.00 88.12 71 ASN A O 1
ATOM 591 N N . GLU A 1 72 ? -5.460 -2.036 13.479 1.00 84.75 72 GLU A N 1
ATOM 592 C CA . GLU A 1 72 ? -4.129 -1.701 13.985 1.00 84.75 72 GLU A CA 1
ATOM 593 C C . GLU A 1 72 ? -4.170 -0.389 14.796 1.00 84.75 72 GLU A C 1
ATOM 595 O O . GLU A 1 72 ? -4.296 0.712 14.245 1.00 84.75 72 GLU A O 1
ATOM 600 N N . GLN A 1 73 ? -4.075 -0.518 16.125 1.00 66.19 73 GLN A N 1
ATOM 601 C CA . GLN A 1 73 ? -4.075 0.592 17.083 1.00 66.19 73 GLN A CA 1
ATOM 602 C C . GLN A 1 73 ? -2.629 0.986 17.426 1.00 66.19 73 GLN A C 1
ATOM 604 O O . GLN A 1 73 ? -1.921 0.238 18.093 1.00 66.19 73 GLN A O 1
ATOM 609 N N . GLY A 1 74 ? -2.173 2.160 16.980 1.00 59.22 74 GLY A N 1
ATOM 610 C CA . GLY A 1 74 ? -0.812 2.645 17.245 1.00 59.22 74 GLY A CA 1
ATOM 611 C C . GLY A 1 74 ? -0.443 3.872 16.409 1.00 59.22 74 GLY A C 1
ATOM 612 O O . GLY A 1 74 ? -0.961 4.064 15.309 1.00 59.22 74 GLY A O 1
ATOM 613 N N . ALA A 1 75 ? 0.423 4.739 16.943 1.00 56.00 75 ALA A N 1
ATOM 614 C CA . ALA A 1 75 ? 0.768 6.014 16.322 1.00 56.00 75 ALA A CA 1
ATOM 615 C C . ALA A 1 75 ? 1.675 5.845 15.087 1.00 56.00 75 ALA A C 1
ATOM 617 O O . ALA A 1 75 ? 2.840 5.482 15.189 1.00 56.00 75 ALA A O 1
ATOM 618 N N . SER A 1 76 ? 1.085 6.191 13.944 1.00 69.69 76 SER A N 1
ATOM 619 C CA . SER A 1 76 ? 1.641 6.682 12.678 1.00 69.69 76 SER A CA 1
ATOM 620 C C . SER A 1 76 ? 2.715 5.836 11.946 1.00 69.69 76 SER A C 1
ATOM 622 O O . SER A 1 76 ? 2.283 5.136 11.040 1.00 69.69 76 SER A O 1
ATOM 624 N N . PRO A 1 77 ? 4.035 5.772 12.229 1.00 68.56 77 PRO A N 1
ATOM 625 C CA . PRO A 1 77 ? 4.958 5.075 11.307 1.00 68.56 77 PRO A CA 1
ATOM 626 C C . PRO A 1 77 ? 4.918 3.535 11.383 1.00 68.56 77 PRO A C 1
ATOM 628 O O . PRO A 1 77 ? 4.733 2.859 10.372 1.00 68.56 77 PRO A O 1
ATOM 631 N N . GLU A 1 78 ? 5.018 2.962 12.589 1.00 83.56 78 GLU A N 1
ATOM 632 C CA . GLU A 1 78 ? 5.142 1.501 12.776 1.00 83.56 78 GLU A CA 1
ATOM 633 C C . GLU A 1 78 ? 3.858 0.734 12.408 1.00 83.56 78 GLU A C 1
ATOM 635 O O . GLU A 1 78 ? 3.895 -0.446 12.029 1.00 83.56 78 GLU A O 1
ATOM 640 N N . LYS A 1 79 ? 2.710 1.424 12.486 1.00 88.94 79 LYS A N 1
ATOM 641 C CA . LYS A 1 79 ? 1.404 0.925 12.038 1.00 88.94 79 LYS A CA 1
ATOM 642 C C . LYS A 1 79 ? 1.467 0.541 10.561 1.00 88.94 79 LYS A C 1
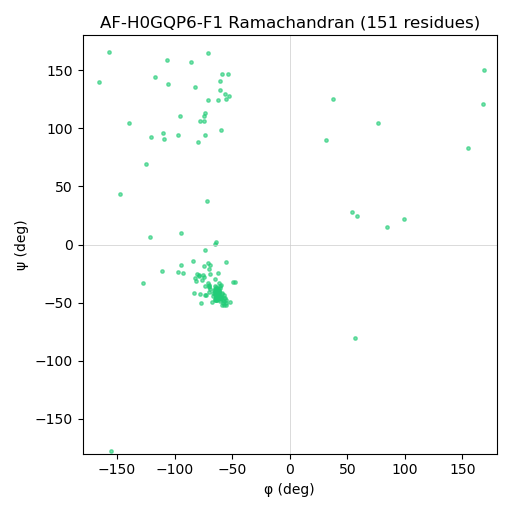ATOM 644 O O . LYS A 1 79 ? 1.103 -0.578 10.193 1.00 88.94 79 LYS A O 1
ATOM 649 N N . TRP A 1 80 ? 1.950 1.449 9.716 1.00 91.81 80 TRP A N 1
ATOM 650 C CA . TRP A 1 80 ? 1.956 1.238 8.274 1.00 91.81 80 TRP A CA 1
ATOM 651 C C . TRP A 1 80 ? 2.954 0.173 7.841 1.00 91.81 80 TRP A C 1
ATOM 653 O O . TRP A 1 80 ? 2.620 -0.621 6.963 1.00 91.81 80 TRP A O 1
ATOM 663 N N . ASP A 1 81 ? 4.113 0.077 8.496 1.00 92.25 81 ASP A N 1
ATOM 664 C CA . ASP A 1 81 ? 5.071 -1.010 8.252 1.00 92.25 81 ASP A CA 1
ATOM 665 C C . ASP A 1 81 ? 4.463 -2.381 8.566 1.00 92.25 81 ASP A C 1
ATOM 667 O O . ASP A 1 81 ? 4.657 -3.361 7.842 1.00 92.25 81 ASP A O 1
ATOM 671 N N . THR A 1 82 ? 3.688 -2.464 9.648 1.00 92.62 82 THR A N 1
ATOM 672 C CA . THR A 1 82 ? 3.010 -3.703 10.042 1.00 92.62 82 THR A CA 1
ATOM 673 C C . THR A 1 82 ? 1.934 -4.098 9.033 1.00 92.62 82 THR A C 1
ATOM 675 O O . THR A 1 82 ? 1.874 -5.259 8.619 1.00 92.62 82 THR A O 1
ATOM 678 N N . ILE A 1 83 ? 1.126 -3.137 8.581 1.00 93.69 83 ILE A N 1
ATOM 679 C CA . ILE A 1 83 ? 0.101 -3.355 7.551 1.00 93.69 83 ILE A CA 1
ATOM 680 C C . ILE A 1 83 ? 0.746 -3.728 6.209 1.00 93.69 83 ILE A C 1
ATOM 682 O O . ILE A 1 83 ? 0.253 -4.632 5.526 1.00 93.69 83 ILE A O 1
ATOM 686 N N . ALA A 1 84 ? 1.864 -3.088 5.853 1.00 94.50 84 ALA A N 1
ATOM 687 C CA . ALA A 1 84 ? 2.627 -3.384 4.646 1.00 94.50 84 ALA A CA 1
ATOM 688 C C . ALA A 1 84 ? 3.089 -4.844 4.644 1.00 94.50 84 ALA A C 1
ATOM 690 O O . ALA A 1 84 ? 2.756 -5.586 3.721 1.00 94.50 84 ALA A O 1
ATOM 691 N N . ARG A 1 85 ? 3.748 -5.296 5.723 1.00 94.00 85 ARG A N 1
ATOM 692 C CA . ARG A 1 85 ? 4.188 -6.694 5.869 1.00 94.00 85 ARG A CA 1
ATOM 693 C C . ARG A 1 85 ? 3.022 -7.679 5.779 1.00 94.00 85 ARG A C 1
ATOM 695 O O . ARG A 1 85 ? 3.082 -8.607 4.979 1.00 94.00 85 ARG A O 1
ATOM 702 N N . LYS A 1 86 ? 1.941 -7.459 6.541 1.00 94.62 86 LYS A N 1
ATOM 703 C CA . LYS A 1 86 ? 0.746 -8.332 6.526 1.00 94.62 86 LYS A CA 1
ATOM 704 C C . LYS A 1 86 ? 0.148 -8.453 5.120 1.00 94.62 86 LYS A C 1
ATOM 706 O O . LYS A 1 86 ? -0.212 -9.547 4.682 1.00 94.62 86 LYS A O 1
ATOM 711 N N . THR A 1 87 ? 0.057 -7.335 4.404 1.00 9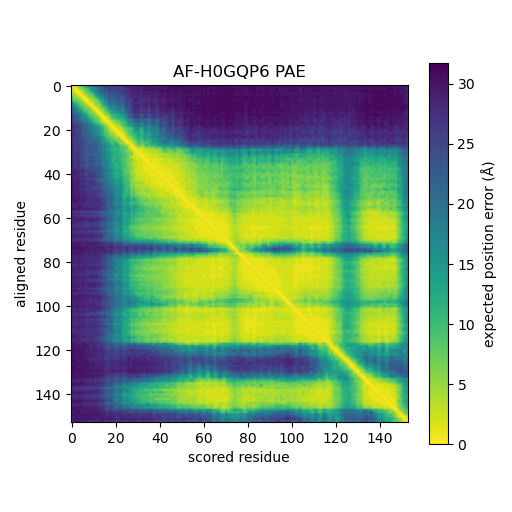4.19 87 THR A N 1
ATOM 712 C CA . THR A 1 87 ? -0.530 -7.297 3.060 1.00 94.19 87 THR A CA 1
ATOM 713 C C . THR A 1 87 ? 0.383 -7.944 2.027 1.00 94.19 87 THR A C 1
ATOM 715 O O . THR A 1 87 ? -0.094 -8.745 1.225 1.00 94.19 87 THR A O 1
ATOM 718 N N . ASN A 1 88 ? 1.684 -7.660 2.080 1.00 94.88 88 ASN A N 1
ATOM 719 C CA . ASN A 1 88 ? 2.700 -8.266 1.224 1.00 94.88 88 ASN A CA 1
ATOM 720 C C . ASN A 1 88 ? 2.669 -9.796 1.315 1.00 94.88 88 ASN A C 1
ATOM 722 O O . ASN A 1 88 ? 2.487 -10.462 0.295 1.00 94.88 88 ASN A O 1
ATOM 726 N N . THR A 1 89 ? 2.726 -10.346 2.535 1.00 94.50 89 THR A N 1
ATOM 727 C CA . THR A 1 89 ? 2.627 -11.794 2.773 1.00 94.50 89 THR A CA 1
ATOM 728 C C . THR A 1 89 ? 1.350 -12.369 2.160 1.00 94.50 89 THR A C 1
ATOM 730 O O . THR A 1 89 ? 1.411 -13.306 1.366 1.00 94.50 89 THR A O 1
ATOM 733 N N . ARG A 1 90 ? 0.190 -11.757 2.435 1.00 94.31 90 ARG A N 1
ATOM 734 C CA . ARG A 1 90 ? -1.103 -12.230 1.919 1.00 94.31 90 ARG A CA 1
ATOM 735 C C . ARG A 1 90 ? -1.178 -12.212 0.390 1.00 94.31 90 ARG A C 1
ATOM 737 O O . ARG A 1 90 ? -1.681 -13.161 -0.211 1.00 94.31 90 ARG A O 1
ATOM 744 N N . LEU A 1 91 ? -0.740 -11.130 -0.255 1.00 93.19 91 LEU A N 1
ATOM 745 C CA . LEU A 1 91 ? -0.827 -10.990 -1.713 1.00 93.19 91 LEU A CA 1
ATOM 746 C C . LEU A 1 91 ? 0.155 -11.911 -2.441 1.00 93.19 91 LEU A C 1
ATOM 748 O O . LEU A 1 91 ? -0.181 -12.417 -3.518 1.00 93.19 91 LEU A O 1
ATOM 752 N N . PHE A 1 92 ? 1.323 -12.155 -1.847 1.00 92.56 92 PHE A N 1
ATOM 753 C CA . PHE A 1 92 ? 2.300 -13.110 -2.353 1.00 92.56 92 PHE A CA 1
ATOM 754 C C . PHE A 1 92 ? 1.782 -14.551 -2.254 1.00 92.56 92 PHE A C 1
ATOM 756 O O . PHE A 1 92 ? 1.745 -15.264 -3.258 1.00 92.56 92 PHE A O 1
ATOM 763 N N . GLU A 1 93 ? 1.271 -14.960 -1.087 1.00 92.81 93 GLU A N 1
ATOM 764 C CA . GLU A 1 93 ? 0.695 -16.296 -0.872 1.00 92.81 93 GLU A CA 1
ATOM 765 C C . GLU A 1 93 ? -0.476 -16.584 -1.821 1.00 92.81 93 GLU A C 1
ATOM 767 O O . GLU A 1 93 ? -0.567 -17.664 -2.412 1.00 92.81 93 GLU A O 1
ATOM 772 N N . LYS A 1 94 ? -1.349 -15.591 -2.038 1.00 90.88 94 LYS A N 1
ATOM 773 C CA . LYS A 1 94 ? -2.471 -15.685 -2.985 1.00 90.88 94 LYS A CA 1
ATOM 774 C C . LYS A 1 94 ? -2.045 -15.607 -4.457 1.00 90.88 94 LYS A C 1
ATOM 776 O O . LYS A 1 94 ? -2.903 -15.733 -5.332 1.00 90.88 94 LYS A O 1
ATOM 781 N N . ARG A 1 95 ? -0.758 -15.377 -4.749 1.00 89.94 95 ARG A N 1
ATOM 782 C CA . ARG A 1 95 ? -0.207 -15.133 -6.096 1.00 89.94 95 ARG A CA 1
ATOM 783 C C . ARG A 1 95 ? -0.909 -13.988 -6.839 1.00 89.94 95 ARG A C 1
ATOM 785 O O . ARG A 1 95 ? -0.979 -13.987 -8.068 1.00 89.94 95 ARG A O 1
ATOM 792 N N . VAL A 1 96 ? -1.447 -13.021 -6.092 1.00 87.88 96 VAL A N 1
ATOM 793 C CA . VAL A 1 96 ? -2.024 -11.781 -6.641 1.00 87.88 96 VAL A CA 1
ATOM 794 C C . VAL A 1 96 ? -0.902 -10.864 -7.118 1.00 87.88 96 VAL A C 1
ATOM 796 O O . VAL A 1 96 ? -1.029 -10.196 -8.144 1.00 87.88 96 VAL A O 1
ATOM 799 N N . TRP A 1 97 ? 0.219 -10.880 -6.397 1.00 88.62 97 TRP A N 1
ATOM 800 C CA . TRP A 1 97 ? 1.450 -10.207 -6.774 1.00 88.62 97 TRP A CA 1
ATOM 801 C C . TRP A 1 97 ? 2.568 -11.225 -6.985 1.00 88.62 97 TRP A C 1
ATOM 803 O O . TRP A 1 97 ? 2.611 -12.255 -6.316 1.00 88.62 97 TRP A O 1
ATOM 813 N N . LYS A 1 98 ? 3.452 -10.964 -7.954 1.00 83.50 98 LYS A N 1
ATOM 814 C CA . LYS A 1 98 ? 4.535 -11.898 -8.311 1.00 83.50 98 LYS A CA 1
ATOM 815 C C . LYS A 1 98 ? 5.716 -11.840 -7.344 1.00 83.50 98 LYS A C 1
ATOM 817 O O . LYS A 1 98 ? 6.427 -12.829 -7.211 1.00 83.50 98 LYS A O 1
ATOM 822 N N . ASN A 1 99 ? 5.913 -10.691 -6.708 1.00 81.62 99 ASN A N 1
ATOM 823 C CA . ASN A 1 99 ? 7.039 -10.433 -5.822 1.00 81.62 99 ASN A CA 1
ATOM 824 C C . ASN A 1 99 ? 6.558 -10.427 -4.369 1.00 81.62 99 ASN A C 1
ATOM 826 O O . ASN A 1 99 ? 5.379 -10.192 -4.106 1.00 81.62 99 ASN A O 1
ATOM 830 N N . GLU A 1 100 ? 7.479 -10.637 -3.434 1.00 80.94 100 GLU A N 1
ATOM 831 C CA . GLU A 1 100 ? 7.191 -10.555 -1.995 1.00 80.94 100 GLU A CA 1
ATOM 832 C C . GLU A 1 100 ? 6.907 -9.113 -1.542 1.00 80.94 100 GLU A C 1
ATOM 834 O O . GLU A 1 100 ? 6.288 -8.897 -0.506 1.00 80.94 100 GLU A O 1
ATOM 839 N N . GLU A 1 101 ? 7.286 -8.119 -2.348 1.00 85.31 101 GLU A N 1
ATOM 840 C CA . GLU A 1 101 ? 7.121 -6.696 -2.052 1.00 85.31 101 GLU A CA 1
ATOM 841 C C . GLU A 1 101 ? 6.055 -6.076 -2.968 1.00 85.31 101 GLU A C 1
ATOM 843 O O . GLU A 1 101 ? 6.308 -5.712 -4.122 1.00 85.31 101 GLU A O 1
ATOM 848 N N . PHE A 1 102 ? 4.819 -5.993 -2.468 1.00 90.50 102 PHE A N 1
ATOM 849 C CA . PHE A 1 102 ? 3.763 -5.178 -3.079 1.00 90.50 102 PHE A CA 1
ATOM 850 C C . PHE A 1 102 ? 3.873 -3.712 -2.629 1.00 90.50 102 PHE A C 1
ATOM 852 O O . PHE A 1 102 ? 3.749 -2.790 -3.444 1.00 90.50 102 PHE A O 1
ATOM 859 N N . PHE A 1 103 ? 4.147 -3.519 -1.339 1.00 93.44 103 PHE A N 1
ATOM 860 C CA . PHE A 1 103 ? 4.595 -2.272 -0.733 1.00 93.44 103 PHE A CA 1
ATOM 861 C C . PHE A 1 103 ? 6.079 -2.357 -0.399 1.00 93.44 103 PHE A C 1
ATOM 863 O O . PHE A 1 103 ? 6.521 -3.382 0.124 1.00 93.44 103 PHE A O 1
ATOM 870 N N . PHE A 1 104 ? 6.816 -1.281 -0.667 1.00 90.56 104 PHE A N 1
ATOM 871 C CA . PHE A 1 104 ? 8.235 -1.194 -0.314 1.00 90.56 104 PHE A CA 1
ATOM 872 C C . PHE A 1 104 ? 8.441 -1.003 1.193 1.00 90.56 104 PHE A C 1
ATOM 874 O O . PHE A 1 104 ? 9.287 -1.653 1.797 1.00 90.56 104 PHE A O 1
ATOM 881 N N . ASP A 1 105 ? 7.643 -0.133 1.806 1.00 91.00 105 ASP A N 1
ATOM 882 C CA . ASP A 1 105 ? 7.688 0.194 3.229 1.00 91.00 105 ASP A CA 1
ATOM 883 C C . ASP A 1 105 ? 6.318 0.710 3.713 1.00 91.00 105 ASP A C 1
ATOM 885 O O . ASP A 1 105 ? 5.332 0.752 2.963 1.00 91.00 105 ASP A O 1
ATOM 889 N N . GLY A 1 106 ? 6.233 1.098 4.987 1.00 90.81 106 GLY A N 1
ATOM 890 C CA . GLY A 1 106 ? 5.052 1.733 5.556 1.00 90.81 106 GLY A CA 1
ATOM 891 C C . GLY A 1 106 ? 4.694 3.061 4.883 1.00 90.81 106 GLY A C 1
ATOM 892 O O . GLY A 1 106 ? 3.512 3.356 4.715 1.00 90.81 106 GLY A O 1
ATOM 893 N N . THR A 1 107 ? 5.676 3.833 4.416 1.00 91.38 107 THR A N 1
ATOM 894 C 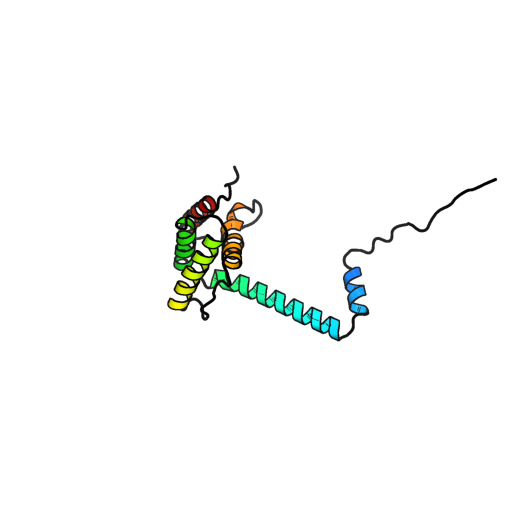CA . THR A 1 107 ? 5.430 5.107 3.720 1.00 91.38 107 THR A CA 1
ATOM 895 C C . THR A 1 107 ? 4.689 4.887 2.400 1.00 91.38 107 THR A C 1
ATOM 897 O O . THR A 1 107 ? 3.691 5.552 2.120 1.00 91.38 107 THR A O 1
ATOM 900 N N . ASP A 1 108 ? 5.130 3.920 1.598 1.00 90.88 108 ASP A N 1
ATOM 901 C CA . ASP A 1 108 ? 4.487 3.516 0.349 1.00 90.88 108 ASP A CA 1
ATOM 902 C C . ASP A 1 108 ? 3.096 2.914 0.605 1.00 90.88 108 ASP A C 1
ATOM 904 O O . ASP A 1 108 ? 2.141 3.214 -0.116 1.00 90.88 108 ASP A O 1
ATOM 908 N N . CYS A 1 109 ? 2.945 2.138 1.682 1.00 92.56 109 CYS A N 1
ATOM 909 C CA . CYS A 1 109 ? 1.656 1.612 2.130 1.00 92.56 109 CYS A CA 1
ATOM 910 C C . CYS A 1 109 ? 0.661 2.731 2.491 1.00 92.56 109 CYS A C 1
ATOM 912 O O . CYS A 1 109 ? -0.484 2.707 2.034 1.00 92.56 109 CYS A O 1
ATOM 914 N N . GLN A 1 110 ? 1.091 3.744 3.248 1.00 91.25 110 GLN A N 1
ATOM 915 C CA . GLN A 1 110 ? 0.265 4.906 3.579 1.00 91.25 110 GLN A CA 1
ATOM 916 C C . GLN A 1 110 ? -0.093 5.715 2.327 1.00 91.25 110 GLN A C 1
ATOM 918 O O . GLN A 1 110 ? -1.262 6.033 2.100 1.00 91.25 110 GLN A O 1
ATOM 923 N N . ALA A 1 111 ? 0.893 6.015 1.479 1.00 88.12 111 ALA A N 1
ATOM 924 C CA . ALA A 1 111 ? 0.675 6.767 0.246 1.00 88.12 111 ALA A CA 1
ATOM 925 C C . ALA A 1 111 ? -0.313 6.049 -0.687 1.00 88.12 111 ALA A C 1
ATOM 927 O O . ALA A 1 111 ? -1.125 6.689 -1.362 1.00 88.12 111 ALA A O 1
ATOM 928 N N . PHE A 1 112 ? -0.287 4.715 -0.711 1.00 89.94 112 PHE A N 1
ATOM 929 C CA . PHE A 1 112 ? -1.263 3.916 -1.439 1.00 89.94 112 PHE A CA 1
ATOM 930 C C . PHE A 1 112 ? -2.681 4.079 -0.881 1.00 89.94 112 PHE A C 1
ATOM 932 O O . PHE A 1 112 ? -3.610 4.270 -1.675 1.00 89.94 112 PHE A O 1
ATOM 939 N N . PHE A 1 113 ? -2.857 4.043 0.447 1.00 89.06 113 PHE A N 1
ATOM 940 C CA . PHE A 1 113 ? -4.149 4.319 1.083 1.00 89.06 113 PHE A CA 1
ATOM 941 C C . PHE A 1 113 ? -4.676 5.703 0.692 1.00 89.06 113 PHE A C 1
ATOM 943 O O . PHE A 1 113 ? -5.816 5.841 0.241 1.00 89.06 113 PHE A O 1
ATOM 950 N N . GLU A 1 114 ? -3.826 6.723 0.800 1.00 85.75 114 GLU A N 1
ATOM 951 C CA . GLU A 1 114 ? -4.209 8.103 0.525 1.00 85.75 114 GLU A CA 1
ATOM 952 C C . GLU A 1 114 ? -4.633 8.308 -0.939 1.00 85.75 114 GLU A C 1
ATOM 954 O O . GLU A 1 114 ? -5.708 8.835 -1.235 1.00 85.75 114 GLU A O 1
ATOM 959 N N . ARG A 1 115 ? -3.834 7.805 -1.884 1.00 82.56 115 ARG A N 1
ATOM 960 C CA . ARG A 1 115 ? -4.112 7.960 -3.319 1.00 82.56 115 ARG A CA 1
ATOM 961 C C . ARG A 1 115 ? -5.384 7.235 -3.756 1.00 82.56 115 ARG A C 1
ATOM 963 O O . ARG A 1 115 ? -6.171 7.794 -4.521 1.00 82.56 115 ARG A O 1
ATOM 970 N N . ASN A 1 116 ? -5.587 6.006 -3.282 1.00 83.31 116 ASN A N 1
ATOM 971 C CA . ASN A 1 116 ? -6.611 5.109 -3.827 1.00 83.31 116 ASN A CA 1
ATOM 972 C C . ASN A 1 116 ? -7.923 5.101 -3.040 1.00 83.31 116 ASN A C 1
ATOM 974 O O . ASN A 1 116 ? -8.958 4.741 -3.601 1.00 83.31 116 ASN A O 1
ATOM 978 N N . PHE A 1 117 ? -7.889 5.471 -1.759 1.00 82.25 117 PHE A N 1
ATOM 979 C CA . PHE A 1 117 ? -9.048 5.376 -0.872 1.00 82.25 117 PHE A CA 1
ATOM 980 C C . PHE A 1 117 ? -9.365 6.694 -0.161 1.00 82.25 117 PHE A C 1
ATOM 982 O O . PHE A 1 117 ? -10.539 6.991 0.045 1.00 82.25 117 PHE A O 1
ATOM 989 N N . SER A 1 118 ? -8.373 7.527 0.180 1.00 68.50 118 SER A N 1
ATOM 990 C CA . SER A 1 118 ? -8.659 8.790 0.880 1.00 68.50 118 SER A CA 1
ATOM 991 C C . SER A 1 118 ? -9.107 9.919 -0.061 1.00 68.50 118 SER A C 1
ATOM 993 O O . SER A 1 118 ? -9.972 10.718 0.306 1.00 68.50 118 SER A O 1
ATOM 995 N N . SER A 1 119 ? -8.620 9.932 -1.309 1.00 60.78 119 SER A N 1
ATOM 996 C CA . SER A 1 119 ? -8.988 10.903 -2.362 1.00 60.78 119 SER A CA 1
ATOM 997 C C . SER A 1 119 ? -10.496 10.991 -2.666 1.00 60.78 119 SER A C 1
ATOM 999 O O . SER A 1 119 ? -10.965 11.967 -3.256 1.00 60.78 119 SER A O 1
ATOM 1001 N N . LEU A 1 120 ? -11.270 10.010 -2.201 1.00 58.12 120 LEU A N 1
ATOM 1002 C CA . LEU A 1 120 ? -12.713 9.880 -2.386 1.00 58.12 120 LEU A CA 1
ATOM 1003 C C . LEU A 1 120 ? -13.547 10.846 -1.538 1.00 58.12 120 LEU A C 1
ATOM 1005 O O . LEU A 1 120 ? -14.704 11.084 -1.879 1.00 58.12 120 LEU A O 1
ATOM 1009 N N . LEU A 1 121 ? -12.974 11.428 -0.478 1.00 51.31 121 LEU A N 1
ATOM 1010 C CA . LEU A 1 121 ? -13.645 12.440 0.352 1.00 51.31 121 LEU A CA 1
ATOM 1011 C C . LEU A 1 121 ? -13.039 13.848 0.219 1.00 51.31 121 LEU A C 1
ATOM 1013 O O . LEU A 1 121 ? -13.738 14.832 0.450 1.00 51.31 121 LEU A O 1
ATOM 1017 N N . PHE A 1 122 ? -11.773 13.975 -0.199 1.00 50.12 122 PHE A N 1
ATOM 1018 C CA . PHE A 1 122 ? -11.088 15.277 -0.291 1.00 50.12 122 PHE A CA 1
ATOM 1019 C C . PHE A 1 122 ? -11.357 16.046 -1.592 1.00 50.12 122 PHE A C 1
ATOM 1021 O O . PHE A 1 122 ? -11.111 17.250 -1.667 1.00 50.12 122 PHE A O 1
ATOM 1028 N N . SER A 1 123 ? -11.906 15.392 -2.619 1.00 47.69 123 SER A N 1
ATOM 1029 C CA . SER A 1 123 ? -12.274 16.054 -3.869 1.00 47.69 123 SER A CA 1
ATOM 1030 C C . SER A 1 123 ? -13.759 16.428 -3.898 1.00 47.69 123 SER A C 1
ATOM 1032 O O . SER A 1 123 ? -14.605 15.666 -4.360 1.00 47.69 123 SER A O 1
ATOM 1034 N N . LYS A 1 124 ? -14.092 17.668 -3.505 1.00 43.94 124 LYS A N 1
ATOM 1035 C CA . LYS A 1 124 ? -15.408 18.286 -3.799 1.00 43.94 124 LYS A CA 1
ATOM 1036 C C . LYS A 1 124 ? -15.653 18.517 -5.306 1.00 43.94 124 LYS A C 1
ATOM 1038 O O . LYS A 1 124 ? -16.698 19.044 -5.680 1.00 43.94 124 LYS A O 1
ATOM 1043 N N . LYS A 1 125 ? -14.723 18.152 -6.196 1.00 41.72 125 LYS A N 1
ATOM 1044 C CA . LYS A 1 125 ? -14.844 18.359 -7.644 1.00 41.72 125 LYS A CA 1
ATOM 1045 C C . LYS A 1 125 ? -14.324 17.146 -8.414 1.00 41.72 125 LYS A C 1
ATOM 1047 O O . LYS A 1 125 ? -13.131 16.999 -8.636 1.00 41.72 125 LYS A O 1
ATOM 1052 N N . SER A 1 126 ? -15.259 16.366 -8.948 1.00 39.06 126 SER A N 1
ATOM 1053 C CA . SER A 1 126 ? -15.084 15.471 -10.108 1.00 39.06 126 SER A CA 1
ATOM 1054 C C . SER A 1 126 ? -14.513 14.060 -9.918 1.00 39.06 126 SER A C 1
ATOM 1056 O O . SER A 1 126 ? -14.246 13.397 -10.919 1.00 39.06 126 SER A O 1
ATOM 1058 N N . ALA A 1 127 ? -14.448 13.509 -8.705 1.00 41.75 127 ALA A N 1
ATOM 1059 C CA . ALA A 1 127 ? -14.336 12.054 -8.596 1.00 41.75 127 ALA A CA 1
ATOM 1060 C C . ALA A 1 127 ? -15.702 11.440 -8.940 1.00 41.75 127 ALA A C 1
ATOM 1062 O O . ALA A 1 127 ? -16.596 11.364 -8.100 1.00 41.75 127 ALA A O 1
ATOM 1063 N N . SER A 1 128 ? -15.915 11.044 -10.200 1.00 42.00 128 SER A N 1
ATOM 1064 C CA . SER A 1 128 ? -17.061 10.187 -10.499 1.00 42.00 128 SER A CA 1
ATOM 1065 C C . SER A 1 128 ? -16.939 8.936 -9.614 1.00 42.00 128 SER A C 1
ATOM 1067 O O . SER A 1 128 ? -15.867 8.326 -9.644 1.00 42.00 128 SER A O 1
ATOM 1069 N N . PRO A 1 129 ? -17.984 8.523 -8.873 1.00 46.28 129 PRO A N 1
ATOM 1070 C CA . PRO A 1 129 ? -17.991 7.335 -8.006 1.00 46.28 129 PRO A CA 1
ATOM 1071 C C . PRO A 1 129 ? -18.010 6.035 -8.827 1.00 46.28 129 PRO A C 1
ATOM 1073 O O . PRO A 1 129 ? -18.702 5.064 -8.522 1.00 46.28 129 PRO A O 1
ATOM 1076 N N . ARG A 1 130 ? -17.295 6.025 -9.951 1.00 45.53 130 ARG A N 1
ATOM 1077 C CA . ARG A 1 130 ? -17.346 4.986 -10.960 1.00 45.53 130 ARG A CA 1
ATOM 1078 C C . ARG A 1 130 ? -16.484 3.826 -10.460 1.00 45.53 130 ARG A C 1
ATOM 1080 O O . ARG A 1 130 ? -15.301 3.749 -10.752 1.00 45.53 130 ARG A O 1
ATOM 1087 N N . SER A 1 131 ? -17.147 2.946 -9.707 1.00 49.69 131 SER A N 1
ATOM 1088 C CA . SER A 1 131 ? -16.729 1.609 -9.254 1.00 49.69 131 SER A CA 1
ATOM 1089 C C . SER A 1 131 ? -16.178 1.434 -7.832 1.00 49.69 131 SER A C 1
ATOM 1091 O O . SER A 1 131 ? -15.540 0.414 -7.557 1.00 49.69 131 SER A O 1
ATOM 1093 N N . LEU A 1 132 ? -16.462 2.329 -6.886 1.00 55.91 132 LEU A N 1
ATOM 1094 C CA . LEU A 1 132 ? -16.369 1.904 -5.486 1.00 55.91 132 LEU A CA 1
ATOM 1095 C C . LEU A 1 132 ? -17.564 1.030 -5.173 1.00 55.91 132 LEU A C 1
ATOM 1097 O O . LEU A 1 132 ? -18.702 1.494 -5.163 1.00 55.91 132 LEU A O 1
ATOM 1101 N N . ASN A 1 133 ? -17.291 -0.257 -4.976 1.00 62.28 133 ASN A N 1
ATOM 1102 C CA . ASN A 1 133 ? -18.272 -1.179 -4.441 1.00 62.28 133 ASN A CA 1
ATOM 1103 C C . ASN A 1 133 ? -18.817 -0.570 -3.135 1.00 62.28 133 ASN A C 1
ATOM 1105 O O . ASN A 1 133 ? -18.030 -0.193 -2.266 1.00 62.28 133 ASN A O 1
ATOM 1109 N N . VAL A 1 134 ? -20.145 -0.465 -3.012 1.00 67.38 134 VAL A N 1
ATOM 1110 C CA . VAL A 1 134 ? -20.848 -0.007 -1.798 1.00 67.38 134 VAL A CA 1
ATOM 1111 C C . VAL A 1 134 ? -20.310 -0.722 -0.554 1.00 67.38 134 VAL A C 1
ATOM 1113 O O . VAL A 1 134 ? -20.204 -0.133 0.516 1.00 67.38 134 VAL A O 1
ATOM 1116 N N . GLU A 1 135 ? -19.893 -1.972 -0.721 1.00 72.94 135 GLU A N 1
ATOM 1117 C CA . GLU A 1 135 ? -19.312 -2.812 0.317 1.00 72.94 135 GLU A CA 1
ATOM 1118 C C . GLU A 1 135 ? -17.966 -2.288 0.847 1.00 72.94 135 GLU A C 1
ATOM 1120 O O . GLU A 1 135 ? -17.711 -2.352 2.044 1.00 72.94 135 GLU A O 1
ATOM 1125 N N . LEU A 1 136 ? -17.126 -1.693 -0.009 1.00 82.31 136 LEU A N 1
ATOM 1126 C CA . LEU A 1 136 ? -15.853 -1.089 0.405 1.00 82.31 136 LEU A CA 1
ATOM 1127 C C . LEU A 1 136 ? -16.052 0.256 1.107 1.00 82.31 136 LEU A C 1
ATOM 1129 O O . LEU A 1 136 ? -15.211 0.645 1.912 1.00 82.31 136 LEU A O 1
ATOM 1133 N N . TRP A 1 137 ? -17.148 0.965 0.820 1.00 81.88 137 TRP A N 1
ATOM 1134 C CA . TRP A 1 137 ? -17.375 2.326 1.313 1.00 81.88 137 TRP A CA 1
ATOM 1135 C C . TRP A 1 137 ? -17.314 2.417 2.839 1.00 81.88 137 TRP A C 1
ATOM 1137 O O . TRP A 1 137 ? -16.621 3.277 3.378 1.00 81.88 137 TRP A O 1
ATOM 1147 N N . LYS A 1 138 ? -17.974 1.483 3.535 1.00 84.38 138 LYS A N 1
ATOM 1148 C CA . LYS A 1 138 ? -17.978 1.435 5.002 1.00 84.38 138 LYS A CA 1
ATOM 1149 C C . LYS A 1 138 ? -16.565 1.257 5.570 1.00 84.38 138 LYS A C 1
ATOM 1151 O O . LYS A 1 138 ? -16.164 2.001 6.458 1.00 84.38 138 LYS A O 1
ATOM 1156 N N . TYR A 1 139 ? -15.793 0.326 5.011 1.00 86.19 139 TYR A N 1
ATOM 1157 C CA . TYR A 1 139 ? -14.410 0.081 5.428 1.00 86.19 139 TYR A CA 1
ATOM 1158 C C . TYR A 1 139 ? -13.502 1.284 5.164 1.00 86.19 139 TYR A C 1
ATOM 1160 O O . TYR A 1 139 ? -12.624 1.576 5.967 1.00 86.19 139 TYR A O 1
ATOM 1168 N N . ILE A 1 140 ? -13.711 2.002 4.058 1.00 85.56 140 ILE A N 1
ATOM 1169 C CA . ILE A 1 140 ? -12.943 3.214 3.744 1.00 85.56 140 ILE A CA 1
ATOM 1170 C C . ILE A 1 140 ? -13.211 4.294 4.793 1.00 85.56 140 ILE A C 1
ATOM 1172 O O . ILE A 1 140 ? -12.260 4.848 5.339 1.00 85.56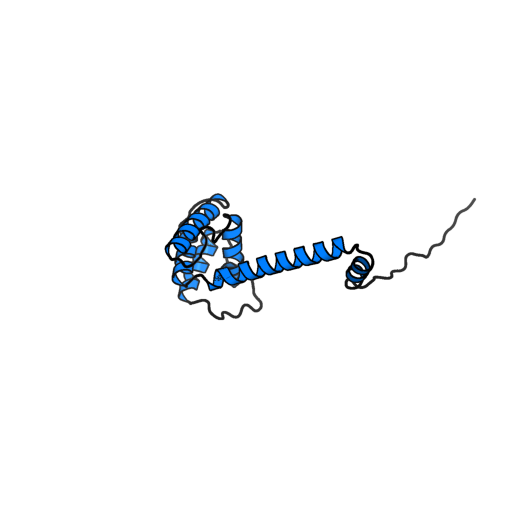 140 ILE A O 1
ATOM 1176 N N . GLN A 1 141 ? -14.483 4.547 5.118 1.00 83.44 141 GLN A N 1
ATOM 1177 C CA . GLN A 1 141 ? -14.859 5.539 6.128 1.00 83.44 141 GLN A CA 1
ATOM 1178 C C . GLN A 1 141 ? -14.278 5.202 7.507 1.00 83.44 141 GLN A C 1
ATOM 1180 O O . GLN A 1 141 ? -13.686 6.062 8.156 1.00 83.44 141 GLN A O 1
ATOM 1185 N N . GLU A 1 142 ? -14.400 3.948 7.944 1.00 86.25 142 GLU A N 1
ATOM 1186 C CA . GLU A 1 142 ? -13.848 3.498 9.227 1.00 86.25 142 GLU A CA 1
ATOM 1187 C C . GLU A 1 142 ? -12.315 3.582 9.251 1.00 86.25 142 GLU A C 1
ATOM 1189 O O . GLU A 1 142 ? -11.737 4.063 10.228 1.00 86.25 142 GLU A O 1
ATOM 1194 N N . ALA A 1 143 ? -11.644 3.194 8.162 1.00 85.81 143 ALA A N 1
ATOM 1195 C CA . ALA A 1 143 ? -10.193 3.301 8.045 1.00 85.81 143 ALA A CA 1
ATOM 1196 C C . ALA A 1 143 ? -9.726 4.764 8.118 1.00 85.81 143 ALA A C 1
ATOM 1198 O O . ALA A 1 143 ? -8.748 5.058 8.805 1.00 85.81 143 ALA A O 1
ATOM 1199 N N . GLN A 1 144 ? -10.439 5.694 7.477 1.00 83.94 144 GLN A N 1
ATOM 1200 C CA . GLN A 1 144 ? -10.135 7.129 7.541 1.00 83.94 144 GLN A CA 1
ATOM 1201 C C . GLN A 1 144 ? -10.267 7.686 8.962 1.00 83.94 144 GLN A C 1
ATOM 1203 O O . GLN A 1 144 ? -9.346 8.355 9.434 1.00 83.94 144 GLN A O 1
ATOM 1208 N N . LEU A 1 145 ? -11.363 7.355 9.656 1.00 81.44 145 LEU A N 1
ATOM 1209 C CA . LEU A 1 145 ? -11.578 7.732 11.057 1.00 81.44 145 LEU A CA 1
ATOM 1210 C C . LEU A 1 145 ? -10.469 7.183 11.962 1.00 81.44 145 LEU A C 1
ATOM 1212 O O . LEU A 1 145 ? -9.943 7.912 12.799 1.00 81.44 145 LEU A O 1
ATOM 1216 N N . SER A 1 146 ? -10.062 5.924 11.756 1.00 79.50 146 SER A N 1
ATOM 1217 C CA . SER A 1 146 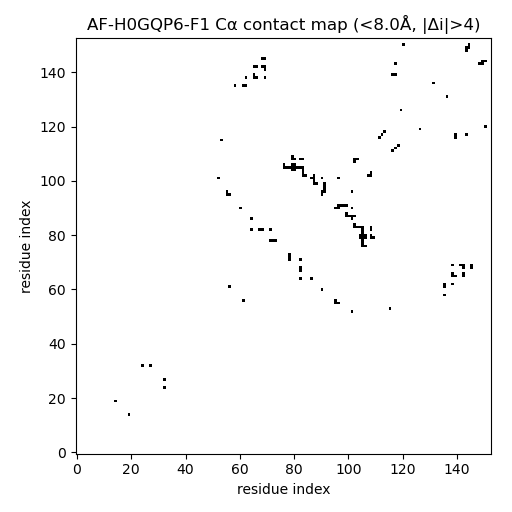? -8.986 5.288 12.533 1.00 79.50 146 SER A CA 1
ATOM 1218 C C . SER A 1 146 ? -7.627 5.981 12.379 1.00 79.50 146 SER A C 1
ATOM 1220 O O . SER A 1 146 ? -6.767 5.878 13.251 1.00 79.50 146 SER A O 1
ATOM 1222 N N . CYS A 1 147 ? -7.420 6.681 11.264 1.00 76.81 147 CYS A N 1
ATOM 1223 C CA . CYS A 1 147 ? -6.185 7.391 10.956 1.00 76.81 147 CYS A CA 1
ATOM 1224 C C . CYS A 1 147 ? -6.230 8.876 11.366 1.00 76.81 147 CYS A C 1
ATOM 1226 O O . CYS A 1 147 ? -5.313 9.616 11.021 1.00 76.81 147 CYS A O 1
ATOM 1228 N N . ASN A 1 148 ? -7.259 9.311 12.110 1.00 68.25 148 ASN A N 1
ATOM 1229 C CA . ASN A 1 148 ? -7.497 10.705 12.513 1.00 68.25 148 ASN A CA 1
ATOM 1230 C C . ASN A 1 148 ? -7.631 11.693 11.337 1.00 68.25 148 ASN A C 1
ATOM 1232 O O . ASN A 1 148 ? -7.402 12.890 11.512 1.00 68.25 148 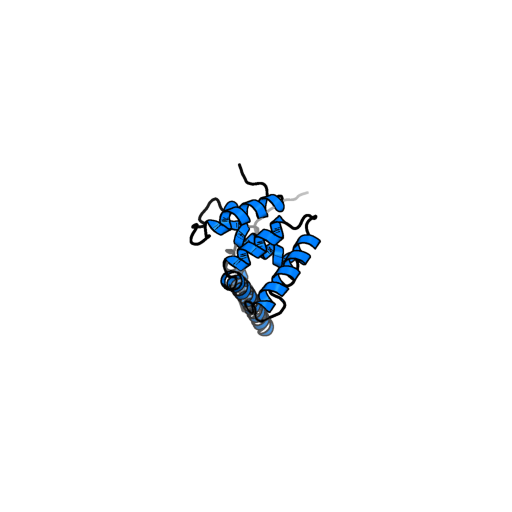ASN A O 1
ATOM 1236 N N . TYR A 1 149 ? -8.015 11.234 10.141 1.00 60.41 149 TYR A N 1
ATOM 1237 C CA . TYR A 1 149 ? -8.451 12.164 9.100 1.00 60.41 149 TYR A CA 1
ATOM 1238 C C . TYR A 1 149 ? -9.852 12.646 9.486 1.00 60.41 149 TYR A C 1
ATOM 1240 O O . TYR A 1 149 ? -10.809 11.875 9.411 1.00 60.41 149 TYR A O 1
ATOM 1248 N N . GLU A 1 150 ? -9.977 13.892 9.950 1.00 45.91 150 GLU A N 1
ATOM 1249 C CA . GLU A 1 150 ? -11.287 14.473 10.256 1.00 45.91 150 GLU A CA 1
ATOM 1250 C C . GLU A 1 150 ? -12.197 14.394 9.016 1.00 45.91 150 GLU A C 1
ATOM 1252 O O . GLU A 1 150 ? -11.823 14.886 7.943 1.00 45.91 150 GLU A O 1
ATOM 1257 N N . PRO A 1 151 ? -13.397 13.793 9.127 1.00 45.59 151 PRO A N 1
ATOM 1258 C CA . PRO A 1 151 ? -14.424 13.954 8.111 1.00 45.59 151 PRO A CA 1
ATOM 1259 C C . PRO A 1 151 ? -14.799 15.436 8.065 1.00 45.59 151 PRO A C 1
ATOM 1261 O O . PRO A 1 151 ? -15.161 16.010 9.092 1.00 45.59 151 PRO A O 1
ATOM 1264 N N . LEU A 1 152 ? -14.703 16.069 6.895 1.00 42.94 152 LEU A N 1
ATOM 1265 C CA . LEU A 1 152 ? -15.141 17.458 6.758 1.00 42.94 152 LEU A CA 1
ATOM 1266 C C . LEU A 1 152 ? -16.645 17.575 7.094 1.00 42.94 152 LEU A C 1
ATOM 1268 O O . LEU A 1 152 ? -17.407 16.690 6.689 1.00 42.94 152 LEU A O 1
ATOM 1272 N N . PRO A 1 153 ? -17.063 18.651 7.788 1.00 40.91 153 PRO A N 1
ATOM 1273 C CA . PRO A 1 153 ? -18.471 18.955 8.041 1.00 40.91 153 PRO A CA 1
ATOM 1274 C C . PRO A 1 153 ? -19.280 19.201 6.758 1.00 40.91 153 PRO A C 1
ATOM 1276 O O . PRO A 1 153 ? -18.699 19.626 5.723 1.00 40.91 153 PRO A O 1
#

Mean predicted aligned error: 13.93 Å

Organism: Saccharomyces cerevisiae x Saccharomyces kudriavzevii (strain VIN7) (NCBI:txid1095631)

Foldseek 3Di:
DDDDDDDDDPDDDPDDPVVVVVVVVVPDDPVVVVVVVVVVVVVVVVVVLLVVLVVLDDPVLLLVLLVLLLPQQDDDFVSLQVSQQVSLVVCCVVVSDVDSGSDPGSVSSVVSLCVPQVVVQPDPDDPDPPDDDPVCVVSSVSSCVSNVNDRDD

Secondary structure (DSSP, 8-state):
----------------TTHHHHHHHTT--HHHHHHHHHHHHHHHHHHHHHHHHHHHS-HHHHHHHHHHHHH--S-THHHHHHHHHHHHHHHHHTTSSSSS-SSSSHHHHHHHHIIIIIHHHH-SS----TT--HHHHHHHHHHHHHTT-PPP-

Nearest PDB structures (foldseek):
  5jdk-assembly1_A  TM=5.285E-01  e=9.917E-01  Schizosaccharomyces pombe 972h-
  8tie-assembly1_g  TM=2.532E-01  e=2.191E+00  Saccharomyces cerevisiae

Sequence (153 aa):
MELPENQDFFLSTRLPPDMSDFFICANLSPACLVSYWLIDIFFRMIDDFQNIRPKSMKVDDKMQYLSDIINEQGASPEKWDTIARKTNTRLFEKRVWKNEEFFFDGTDCQAFFERNFSSLLFSKKSASPRSLNVELWKYIQEAQLSCNYEPLP